Protein AF-A0A7K2THL0-F1 (afdb_monomer)

Structure (mmCIF, N/CA/C/O backbone):
data_AF-A0A7K2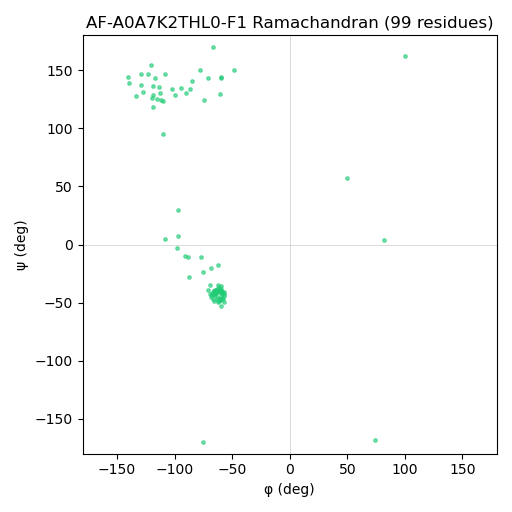THL0-F1
#
_entry.id   AF-A0A7K2THL0-F1
#
loop_
_atom_site.group_PDB
_atom_site.id
_atom_site.type_symbol
_atom_site.label_atom_id
_atom_site.label_alt_id
_atom_site.label_comp_id
_atom_site.label_asym_id
_atom_site.label_entity_id
_atom_site.label_seq_id
_atom_site.pdbx_PDB_ins_code
_atom_site.Cartn_x
_atom_site.Cartn_y
_atom_site.Cartn_z
_atom_site.occupancy
_atom_site.B_iso_or_equiv
_atom_site.auth_seq_id
_atom_site.auth_comp_id
_atom_site.auth_asym_id
_atom_site.auth_atom_id
_atom_site.pdbx_PDB_model_num
ATOM 1 N N . MET A 1 1 ? 21.680 -13.871 -0.947 1.00 54.88 1 MET A N 1
ATOM 2 C CA . MET A 1 1 ? 21.545 -13.053 0.278 1.00 54.88 1 MET A CA 1
ATOM 3 C C . MET A 1 1 ? 20.265 -12.245 0.123 1.00 54.88 1 MET A C 1
ATOM 5 O O . MET A 1 1 ? 20.151 -11.558 -0.881 1.00 54.88 1 MET A O 1
ATOM 9 N N . SER A 1 2 ? 19.274 -12.396 1.003 1.00 78.88 2 SER A N 1
ATOM 10 C CA . SER A 1 2 ? 18.046 -11.587 0.957 1.00 78.88 2 SER A CA 1
ATOM 11 C C . SER A 1 2 ? 18.240 -10.328 1.797 1.00 78.88 2 SER A C 1
ATOM 13 O O . SER A 1 2 ? 18.673 -10.426 2.943 1.00 78.88 2 SER A O 1
ATOM 15 N N . VAL A 1 3 ? 17.920 -9.162 1.243 1.00 82.25 3 VAL A N 1
ATOM 16 C CA . VAL A 1 3 ? 17.908 -7.898 1.987 1.00 82.25 3 VAL A CA 1
ATOM 17 C C . VAL A 1 3 ? 16.465 -7.596 2.373 1.00 82.25 3 VAL A C 1
ATOM 19 O O . VAL A 1 3 ? 15.584 -7.616 1.517 1.00 82.25 3 VAL A O 1
ATOM 22 N N . GLN A 1 4 ? 16.226 -7.326 3.656 1.00 83.94 4 GLN A N 1
ATOM 23 C CA . GLN A 1 4 ? 14.939 -6.848 4.153 1.00 83.94 4 GLN A CA 1
ATOM 24 C C . GLN A 1 4 ? 15.090 -5.392 4.584 1.00 83.94 4 GLN A C 1
ATOM 26 O O . GLN A 1 4 ? 15.912 -5.075 5.441 1.00 83.94 4 GLN A O 1
ATOM 31 N N . ILE A 1 5 ? 14.275 -4.516 4.003 1.00 84.19 5 ILE A N 1
ATOM 32 C CA . ILE A 1 5 ? 14.170 -3.110 4.395 1.00 84.19 5 ILE A CA 1
ATOM 33 C C . ILE A 1 5 ? 12.784 -2.927 5.005 1.00 84.19 5 ILE A C 1
ATOM 35 O O . ILE A 1 5 ? 11.783 -3.260 4.378 1.00 84.19 5 ILE A O 1
ATOM 39 N N . THR A 1 6 ? 12.728 -2.434 6.242 1.00 86.81 6 THR A N 1
ATOM 40 C CA . THR A 1 6 ? 11.471 -2.092 6.922 1.00 86.81 6 THR A CA 1
ATOM 41 C C . THR A 1 6 ? 11.486 -0.606 7.231 1.00 86.81 6 THR A C 1
ATOM 43 O O . THR A 1 6 ? 12.451 -0.108 7.806 1.00 86.81 6 THR A O 1
ATOM 46 N N . MET A 1 7 ? 10.423 0.094 6.845 1.00 86.06 7 MET A N 1
ATOM 47 C CA . MET A 1 7 ? 10.258 1.526 7.080 1.00 86.06 7 MET A CA 1
ATOM 48 C C . MET A 1 7 ? 8.896 1.767 7.717 1.00 86.06 7 MET A C 1
ATOM 50 O O . MET A 1 7 ? 7.899 1.168 7.307 1.00 86.06 7 MET A O 1
ATOM 54 N N . PHE A 1 8 ? 8.855 2.637 8.720 1.00 87.38 8 PHE A N 1
ATOM 55 C CA . PHE A 1 8 ? 7.598 3.095 9.293 1.00 87.38 8 PHE A CA 1
ATOM 56 C C . PHE A 1 8 ? 7.069 4.267 8.476 1.00 87.38 8 PHE A C 1
ATOM 58 O O . PHE A 1 8 ? 7.838 5.108 8.024 1.00 87.38 8 PHE A O 1
ATOM 65 N N . TRP A 1 9 ? 5.754 4.290 8.281 1.00 86.75 9 TRP A N 1
ATOM 66 C CA . TRP A 1 9 ? 5.077 5.381 7.594 1.00 86.75 9 TRP A CA 1
ATOM 67 C C . TRP A 1 9 ? 4.748 6.481 8.599 1.00 86.75 9 TRP A C 1
ATOM 69 O O . TRP A 1 9 ? 4.228 6.207 9.686 1.00 86.75 9 TRP A O 1
ATOM 79 N N . GLY A 1 10 ? 5.040 7.721 8.225 1.00 85.62 10 GLY A N 1
ATOM 80 C CA . GLY A 1 10 ? 4.604 8.907 8.934 1.00 85.62 10 GLY A CA 1
ATOM 81 C C . GLY A 1 10 ? 3.125 9.212 8.688 1.00 85.62 10 GLY A C 1
ATOM 82 O O . GLY A 1 10 ? 2.363 8.439 8.107 1.00 85.62 10 GLY A O 1
ATOM 83 N N . LYS A 1 11 ? 2.688 10.395 9.135 1.00 88.06 11 LYS A N 1
ATOM 84 C CA . LYS A 1 11 ? 1.305 10.872 8.912 1.00 88.06 11 LYS A CA 1
ATOM 85 C C . LYS A 1 11 ? 1.060 11.383 7.489 1.00 88.06 11 LYS A C 1
ATOM 87 O O . LYS A 1 11 ? -0.077 11.695 7.143 1.00 88.06 11 LYS A O 1
ATOM 92 N N . ARG A 1 12 ? 2.125 11.548 6.711 1.00 86.44 12 ARG A N 1
ATOM 93 C CA . ARG A 1 12 ? 2.124 12.008 5.325 1.00 86.44 12 ARG A CA 1
ATOM 94 C C . ARG A 1 12 ? 3.035 11.060 4.573 1.00 86.44 12 ARG A C 1
ATOM 96 O O . ARG A 1 12 ? 4.140 10.831 5.040 1.00 86.44 12 ARG A O 1
ATOM 103 N N . ALA A 1 13 ? 2.553 10.500 3.477 1.00 89.62 13 ALA A N 1
ATOM 104 C CA . ALA A 1 13 ? 3.353 9.658 2.614 1.00 89.62 13 ALA A CA 1
ATOM 105 C C . ALA A 1 13 ? 3.010 9.986 1.170 1.00 89.62 13 ALA A C 1
ATOM 107 O O . ALA A 1 13 ? 1.837 10.180 0.842 1.00 89.62 13 ALA A O 1
ATOM 108 N N . ASP A 1 14 ? 4.039 10.036 0.336 1.00 91.50 14 ASP A N 1
ATOM 109 C CA . ASP A 1 14 ? 3.923 10.351 -1.078 1.00 91.50 14 ASP A CA 1
ATOM 110 C C . ASP A 1 14 ? 4.508 9.207 -1.909 1.00 91.50 14 ASP A C 1
ATOM 112 O O . ASP A 1 14 ? 5.460 8.531 -1.513 1.00 91.50 14 ASP A O 1
ATOM 116 N N . VAL A 1 15 ? 3.913 8.980 -3.078 1.00 91.06 15 VAL A N 1
ATOM 117 C CA . VAL A 1 15 ? 4.417 8.040 -4.079 1.00 91.06 15 VAL A CA 1
ATOM 118 C C . VAL A 1 15 ? 4.524 8.783 -5.396 1.00 91.06 15 VAL A C 1
ATOM 120 O O . VAL A 1 15 ? 3.585 9.458 -5.817 1.00 91.06 15 VAL A O 1
ATOM 123 N N . ARG A 1 16 ? 5.673 8.665 -6.055 1.00 90.00 16 ARG A N 1
ATOM 124 C CA . ARG A 1 16 ? 5.961 9.381 -7.299 1.00 90.00 16 ARG A CA 1
ATOM 125 C C . ARG A 1 16 ? 6.708 8.483 -8.271 1.00 90.00 16 ARG A C 1
ATOM 127 O O . ARG A 1 16 ? 7.545 7.683 -7.866 1.00 90.00 16 ARG A O 1
ATOM 134 N N . SER A 1 17 ? 6.420 8.627 -9.557 1.00 89.12 17 SER A N 1
ATOM 135 C CA . SER A 1 17 ? 7.065 7.856 -10.619 1.00 89.12 17 SER A CA 1
ATOM 136 C C . SER A 1 17 ? 7.842 8.764 -11.560 1.00 89.12 17 SER A C 1
ATOM 138 O O . SER A 1 17 ? 7.368 9.852 -11.889 1.00 89.12 17 SER A O 1
ATOM 140 N N . TYR A 1 18 ? 8.992 8.302 -12.043 1.00 83.75 18 TYR A N 1
ATOM 141 C CA . TYR A 1 18 ? 9.674 8.921 -13.176 1.00 83.75 18 TYR A CA 1
ATOM 142 C C . TYR A 1 18 ? 9.437 8.107 -14.451 1.00 83.75 18 TYR A C 1
ATOM 144 O O . TYR A 1 18 ? 9.574 6.880 -14.424 1.00 83.75 18 TYR A O 1
ATOM 152 N N . PRO A 1 19 ? 9.092 8.769 -15.569 1.00 75.06 19 PRO A N 1
ATOM 153 C CA . PRO A 1 19 ? 8.880 8.091 -16.840 1.00 75.06 19 PRO A CA 1
ATOM 154 C C . PRO A 1 19 ? 10.191 7.494 -17.397 1.00 75.06 19 PRO A C 1
ATOM 156 O O . PRO A 1 19 ? 11.280 7.778 -16.882 1.00 75.06 19 PRO A O 1
ATOM 159 N N . PRO A 1 20 ? 10.111 6.660 -18.453 1.00 64.69 20 PRO A N 1
ATOM 160 C CA . PRO A 1 20 ? 11.278 6.119 -19.151 1.00 64.69 20 PRO A CA 1
ATOM 161 C C . PRO A 1 20 ? 12.322 7.198 -19.512 1.00 64.69 20 PRO A C 1
ATOM 163 O O . PRO A 1 20 ? 11.955 8.352 -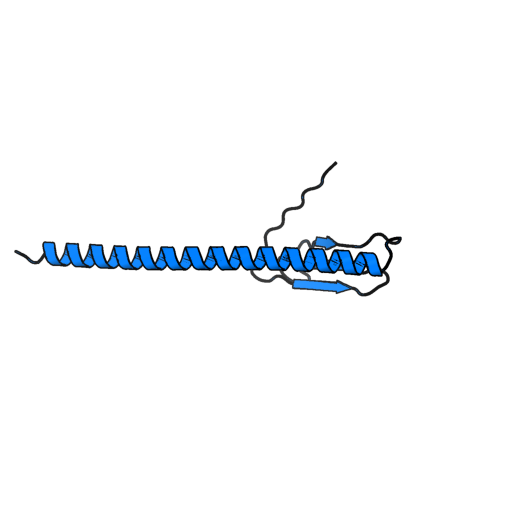19.747 1.00 64.69 20 PRO A O 1
ATOM 166 N N . PRO A 1 21 ? 13.622 6.847 -19.571 1.00 67.06 21 PRO A N 1
ATOM 167 C CA . PRO A 1 21 ? 14.147 5.486 -19.740 1.00 67.06 21 PRO A CA 1
ATOM 168 C C . PRO A 1 21 ? 14.361 4.688 -18.445 1.00 67.06 21 PRO A C 1
ATOM 170 O O . PRO A 1 21 ? 14.606 3.493 -18.528 1.00 67.06 21 PRO A O 1
ATOM 173 N N . LEU A 1 22 ? 14.276 5.315 -17.266 1.00 67.38 22 LEU A N 1
ATOM 174 C CA . LEU A 1 22 ? 14.554 4.634 -15.991 1.00 67.38 22 LEU A CA 1
ATOM 175 C C . LEU A 1 22 ? 13.336 3.925 -15.387 1.00 67.38 22 LEU A C 1
ATOM 177 O O . LEU A 1 22 ? 13.529 2.961 -14.654 1.00 67.38 22 LEU A O 1
ATOM 181 N N . GLY A 1 23 ? 12.113 4.398 -15.672 1.00 77.50 23 GLY A N 1
ATOM 182 C CA . GLY A 1 23 ? 10.872 3.755 -15.220 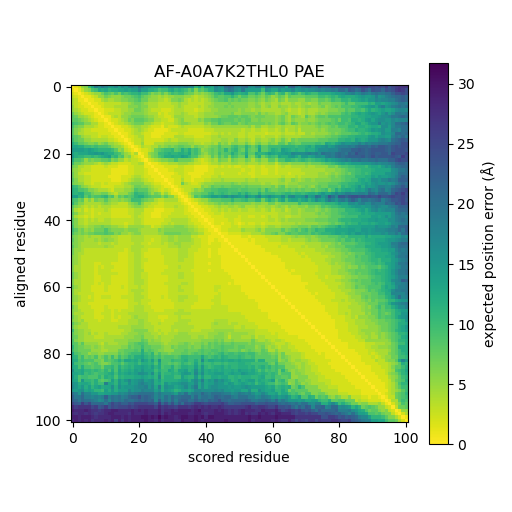1.00 77.50 23 GLY A CA 1
ATOM 183 C C . GLY A 1 23 ? 10.882 3.448 -13.721 1.00 77.50 23 GLY A C 1
ATOM 184 O O . GLY A 1 23 ? 10.789 2.288 -13.329 1.00 77.50 23 GLY A O 1
ATOM 185 N N . SER A 1 24 ? 11.074 4.470 -12.883 1.00 86.62 24 SER A N 1
ATOM 186 C CA . SER A 1 24 ? 11.292 4.289 -11.445 1.00 86.62 24 SER A CA 1
ATOM 187 C C . SER A 1 24 ? 10.095 4.722 -10.605 1.00 86.62 24 SER A C 1
ATOM 189 O O . SER A 1 24 ? 9.398 5.683 -10.933 1.00 86.62 24 SER A O 1
ATOM 191 N N . LEU A 1 25 ? 9.882 4.022 -9.492 1.00 91.56 25 LEU A N 1
ATOM 192 C CA . LEU A 1 25 ? 8.907 4.357 -8.460 1.00 91.56 25 LEU A CA 1
ATOM 193 C C . LEU A 1 25 ? 9.649 4.758 -7.186 1.00 91.56 25 LEU A C 1
ATOM 195 O O . LEU A 1 25 ? 10.527 4.033 -6.723 1.00 91.56 25 LEU A O 1
ATOM 199 N N . TYR A 1 26 ? 9.272 5.889 -6.604 1.00 91.75 26 TYR A N 1
ATOM 200 C CA . TYR A 1 26 ? 9.763 6.357 -5.315 1.00 91.75 26 TYR A CA 1
ATOM 201 C C . TYR A 1 26 ? 8.617 6.354 -4.309 1.00 91.75 26 TYR A C 1
ATOM 203 O O . TYR A 1 26 ? 7.509 6.795 -4.625 1.00 91.75 26 TYR A O 1
ATOM 211 N N . ILE A 1 27 ? 8.901 5.855 -3.110 1.00 92.69 27 ILE A N 1
ATOM 212 C CA . ILE A 1 27 ? 7.995 5.861 -1.964 1.00 92.69 27 ILE A CA 1
ATOM 213 C C . ILE A 1 27 ? 8.678 6.665 -0.861 1.00 92.69 27 ILE A C 1
ATOM 215 O O . ILE A 1 27 ? 9.752 6.281 -0.393 1.00 92.69 27 ILE A O 1
ATOM 219 N N . ASP A 1 28 ? 8.040 7.760 -0.460 1.00 92.94 28 ASP A N 1
ATOM 220 C CA . ASP A 1 28 ? 8.506 8.710 0.546 1.00 92.94 28 ASP A CA 1
ATOM 221 C C . ASP A 1 28 ? 7.621 8.573 1.808 1.00 92.94 28 ASP A C 1
ATOM 223 O O . ASP A 1 28 ? 6.541 9.173 1.860 1.00 92.94 28 ASP A O 1
ATOM 227 N N . PRO A 1 29 ? 8.014 7.777 2.829 1.00 90.94 29 PRO A N 1
ATOM 228 C CA . PRO A 1 29 ? 7.124 7.410 3.940 1.00 90.94 29 PRO A CA 1
ATOM 229 C C . PRO A 1 29 ? 6.750 8.561 4.877 1.00 90.94 29 PRO A C 1
ATOM 231 O O . PRO A 1 29 ? 5.758 8.438 5.592 1.00 90.94 29 PRO A O 1
ATOM 234 N N . ASP A 1 30 ? 7.532 9.644 4.879 1.00 89.69 30 ASP A N 1
ATOM 235 C CA . ASP A 1 30 ? 7.297 10.859 5.674 1.00 89.69 30 ASP A CA 1
ATOM 236 C C . ASP A 1 30 ? 6.861 12.066 4.819 1.00 89.69 30 ASP A C 1
ATOM 238 O O . ASP A 1 30 ? 6.665 13.171 5.335 1.00 89.69 30 ASP A O 1
ATOM 242 N N . GLY A 1 31 ? 6.665 11.848 3.517 1.00 87.19 31 GLY A N 1
ATOM 243 C CA . GLY A 1 31 ? 6.354 12.872 2.527 1.00 87.19 31 GLY A CA 1
ATOM 244 C C . GLY A 1 31 ? 7.572 13.310 1.713 1.00 87.19 31 GLY A C 1
ATOM 245 O O . GLY A 1 31 ? 8.728 13.064 2.074 1.00 87.19 31 GLY A O 1
ATOM 246 N N . MET A 1 32 ? 7.309 13.948 0.573 1.00 84.44 32 MET A N 1
ATOM 247 C CA . MET A 1 32 ? 8.355 14.304 -0.388 1.00 84.44 32 MET A CA 1
ATOM 248 C C . MET A 1 32 ? 9.409 15.252 0.210 1.00 84.44 32 MET A C 1
ATOM 250 O O . MET A 1 32 ? 9.093 16.322 0.731 1.00 84.44 32 MET A O 1
ATOM 254 N N . GLY A 1 33 ? 10.687 14.893 0.053 1.00 77.38 33 GLY A N 1
ATOM 255 C CA . GLY A 1 33 ? 11.822 15.722 0.477 1.00 77.38 33 GLY A CA 1
ATOM 256 C C . GLY A 1 33 ? 12.178 15.611 1.962 1.00 77.38 33 GLY A C 1
ATOM 257 O O . GLY A 1 33 ? 13.096 16.296 2.415 1.00 77.38 33 GLY A O 1
ATOM 258 N N . SER A 1 34 ? 11.503 14.739 2.712 1.00 71.31 34 SER A N 1
ATOM 259 C CA . SER A 1 34 ? 11.827 14.433 4.105 1.00 71.31 34 SER A CA 1
ATOM 260 C C . SER A 1 34 ? 12.277 12.985 4.271 1.00 71.31 34 SER A C 1
ATOM 262 O O . SER A 1 34 ? 11.545 12.061 3.939 1.00 71.31 34 SER A O 1
ATOM 264 N N . GLY A 1 35 ? 13.463 12.796 4.853 1.00 77.50 35 GLY A N 1
ATOM 265 C CA . GLY A 1 35 ? 13.919 11.490 5.324 1.00 77.50 35 GLY A CA 1
ATOM 266 C C . GLY A 1 35 ? 14.352 10.504 4.227 1.00 77.50 35 GLY A C 1
ATOM 267 O O . GLY A 1 35 ? 14.593 10.888 3.079 1.00 77.50 35 GLY A O 1
ATOM 268 N N . PRO A 1 36 ? 14.547 9.228 4.601 1.00 83.56 36 PRO A N 1
ATOM 269 C CA . PRO A 1 36 ? 14.881 8.171 3.658 1.00 83.56 36 PRO A CA 1
ATOM 270 C C . PRO A 1 36 ? 13.676 7.838 2.770 1.00 83.56 36 PRO A C 1
ATOM 272 O O . PRO A 1 36 ? 12.543 7.789 3.243 1.00 83.56 36 PRO A O 1
ATOM 275 N N . HIS A 1 37 ? 13.936 7.529 1.503 1.00 87.38 37 HIS A N 1
ATOM 276 C CA . HIS A 1 37 ? 12.930 7.045 0.560 1.00 87.38 37 HIS A CA 1
ATOM 277 C C . HIS A 1 37 ? 13.320 5.667 0.026 1.00 87.38 37 HIS A C 1
ATOM 279 O O . HIS A 1 37 ? 14.502 5.315 -0.032 1.00 87.38 37 HIS A O 1
ATOM 285 N N . LEU A 1 38 ? 12.321 4.892 -0.389 1.00 90.12 38 LEU A N 1
ATOM 286 C CA . LEU A 1 38 ? 12.527 3.652 -1.129 1.00 90.12 38 LEU A CA 1
ATOM 287 C C . LEU A 1 38 ? 12.424 3.951 -2.624 1.00 90.12 38 LEU A C 1
ATOM 289 O O . LEU A 1 38 ? 11.499 4.637 -3.051 1.00 90.12 38 LEU A O 1
ATOM 293 N N . SER A 1 39 ? 13.351 3.420 -3.419 1.00 89.81 39 SER A N 1
ATOM 294 C CA . SER A 1 39 ? 13.272 3.468 -4.879 1.00 89.81 39 SER A CA 1
ATOM 295 C C . SER A 1 39 ? 13.219 2.058 -5.456 1.00 89.81 39 SER A C 1
ATOM 297 O O . SER A 1 39 ? 13.942 1.162 -5.022 1.00 89.81 39 SER A O 1
ATOM 299 N N . LEU A 1 40 ? 12.330 1.866 -6.425 1.00 90.38 40 LEU A N 1
ATOM 300 C CA . LEU A 1 40 ? 12.173 0.641 -7.194 1.00 90.38 40 LEU A CA 1
ATOM 301 C C . LEU A 1 40 ? 12.431 0.988 -8.656 1.00 90.38 40 LEU A C 1
ATOM 303 O O . LEU A 1 40 ? 11.826 1.918 -9.190 1.00 90.38 40 LEU A O 1
ATOM 307 N N . LEU A 1 41 ? 13.353 0.265 -9.281 1.00 90.44 41 LEU A N 1
ATOM 308 C CA . LEU A 1 41 ? 13.735 0.455 -10.674 1.00 90.44 41 LEU A CA 1
ATOM 309 C C . LEU A 1 41 ? 13.679 -0.886 -11.392 1.00 90.44 41 LEU A C 1
ATOM 311 O O . LEU A 1 41 ? 13.992 -1.925 -10.803 1.00 90.44 41 LEU A O 1
ATOM 315 N N . PHE A 1 42 ? 13.324 -0.849 -12.669 1.00 89.19 42 PHE A N 1
ATOM 316 C CA . PHE A 1 42 ? 13.511 -1.991 -13.548 1.00 89.19 42 PHE A CA 1
ATOM 317 C C . PHE A 1 42 ? 14.976 -2.092 -13.982 1.00 89.19 42 PHE A C 1
ATOM 319 O O . PHE A 1 42 ? 15.686 -1.087 -14.075 1.00 89.19 42 PHE A O 1
ATOM 326 N N . GLY A 1 43 ? 15.438 -3.318 -14.238 1.00 85.50 43 GLY A N 1
ATOM 327 C CA . GLY A 1 43 ? 16.728 -3.529 -14.891 1.00 85.50 43 GLY A CA 1
ATOM 328 C C . GLY A 1 43 ? 16.730 -2.874 -16.272 1.00 85.50 43 GLY A C 1
ATOM 329 O O . GLY A 1 43 ? 15.709 -2.864 -16.958 1.00 85.50 43 GLY A O 1
ATOM 330 N N . SER A 1 44 ? 17.869 -2.315 -16.683 1.00 84.75 44 SER A N 1
ATOM 331 C CA . SER A 1 44 ? 17.998 -1.576 -17.950 1.00 84.75 44 SER A CA 1
ATOM 332 C C . SER A 1 44 ? 17.727 -2.421 -19.201 1.00 84.75 44 SER A C 1
ATOM 334 O O . SER A 1 44 ? 17.519 -1.876 -20.279 1.00 84.75 44 SER A O 1
ATOM 336 N N . ASP A 1 45 ? 17.774 -3.743 -19.067 1.00 88.88 45 ASP A N 1
ATOM 337 C CA . ASP A 1 45 ? 17.546 -4.750 -20.100 1.00 88.88 45 ASP A CA 1
ATOM 338 C C . ASP A 1 45 ? 16.120 -5.328 -20.096 1.00 88.88 45 ASP A C 1
ATOM 340 O O . ASP A 1 45 ? 15.781 -6.121 -20.973 1.00 88.88 45 ASP A O 1
ATOM 344 N N . MET A 1 46 ? 15.268 -4.929 -19.146 1.00 89.94 46 MET A N 1
ATOM 345 C CA . MET A 1 46 ? 13.910 -5.456 -19.029 1.00 89.94 46 MET A CA 1
ATOM 346 C C . MET A 1 46 ? 12.987 -4.884 -20.122 1.00 89.94 46 MET A C 1
ATOM 348 O O . MET A 1 46 ? 12.823 -3.660 -20.190 1.00 89.94 46 MET A O 1
ATOM 352 N N . PRO A 1 47 ? 12.324 -5.727 -20.939 1.00 91.50 47 PRO A N 1
ATOM 353 C CA . PRO A 1 47 ? 11.371 -5.272 -21.952 1.00 91.50 47 PRO A CA 1
ATOM 354 C C . PRO A 1 47 ? 10.200 -4.482 -21.354 1.00 91.50 47 PRO A C 1
ATOM 356 O O . PRO A 1 47 ? 9.688 -4.831 -20.292 1.00 91.50 47 PRO A O 1
ATOM 359 N N . LEU A 1 48 ? 9.723 -3.451 -22.062 1.00 89.00 48 LEU A N 1
ATOM 360 C CA . LEU A 1 48 ? 8.656 -2.565 -21.569 1.00 89.00 48 LEU A CA 1
ATOM 361 C C . LEU A 1 48 ? 7.363 -3.311 -21.207 1.00 89.00 48 LEU A C 1
ATOM 363 O O . LEU A 1 48 ? 6.774 -3.028 -20.168 1.00 89.00 48 LEU A O 1
ATOM 367 N N . ASP A 1 49 ? 6.945 -4.290 -22.012 1.00 92.81 49 ASP A N 1
ATOM 368 C CA . ASP A 1 49 ? 5.735 -5.073 -21.726 1.00 92.81 49 ASP A CA 1
ATOM 369 C C . ASP A 1 49 ? 5.863 -5.864 -20.414 1.00 92.81 49 ASP A C 1
ATOM 371 O O . ASP A 1 49 ? 4.903 -5.993 -19.654 1.00 92.81 49 ASP A O 1
ATOM 375 N N . GLU A 1 50 ? 7.065 -6.352 -20.100 1.00 93.75 50 GLU A N 1
ATOM 376 C CA . GLU A 1 50 ? 7.334 -7.047 -18.841 1.00 93.75 50 GLU A CA 1
ATOM 377 C C . GLU A 1 50 ? 7.328 -6.080 -17.650 1.00 93.75 50 GLU A C 1
ATOM 379 O O . GLU A 1 50 ? 6.758 -6.402 -16.604 1.00 93.75 50 GLU A O 1
ATOM 384 N N . GLN A 1 51 ? 7.874 -4.870 -17.825 1.00 90.81 51 GLN A N 1
ATOM 385 C CA . GLN A 1 51 ? 7.800 -3.808 -16.816 1.00 90.81 51 GLN A CA 1
ATOM 386 C C . GLN A 1 51 ? 6.342 -3.488 -16.453 1.00 90.81 51 GLN A C 1
ATOM 388 O O . GLN A 1 51 ? 6.006 -3.401 -15.270 1.00 90.81 51 GLN A O 1
ATOM 393 N N . VAL A 1 52 ? 5.463 -3.374 -17.457 1.00 91.75 52 VAL A N 1
ATOM 394 C CA . VAL A 1 52 ? 4.022 -3.133 -17.257 1.00 91.75 52 VAL A CA 1
ATOM 395 C C . VAL A 1 52 ? 3.378 -4.282 -16.480 1.00 91.75 52 VAL A C 1
ATOM 397 O O . VAL A 1 52 ? 2.733 -4.044 -15.460 1.00 91.75 52 VAL A O 1
ATOM 400 N N . VAL A 1 53 ? 3.619 -5.534 -16.879 1.00 95.56 53 VAL A N 1
ATOM 401 C CA . VAL A 1 53 ? 3.068 -6.711 -16.181 1.00 95.56 53 VAL A CA 1
ATOM 402 C C . VAL A 1 53 ? 3.520 -6.773 -14.718 1.00 95.56 53 VAL A C 1
ATOM 404 O O . VAL A 1 53 ? 2.744 -7.156 -13.836 1.00 95.56 53 VAL A O 1
ATOM 407 N N . ILE A 1 54 ? 4.772 -6.413 -14.426 1.00 93.25 54 ILE A N 1
ATOM 408 C CA . ILE A 1 54 ? 5.275 -6.358 -13.049 1.00 93.25 54 ILE A CA 1
ATOM 409 C C . ILE A 1 54 ? 4.608 -5.215 -12.278 1.00 93.25 54 ILE A C 1
ATOM 411 O O . ILE A 1 54 ? 4.157 -5.441 -11.152 1.00 93.25 54 ILE A O 1
ATOM 415 N N . ALA A 1 55 ? 4.497 -4.025 -12.872 1.00 91.62 55 ALA A N 1
ATOM 416 C CA . ALA A 1 55 ? 3.824 -2.885 -12.255 1.00 91.62 55 ALA A CA 1
ATOM 417 C C . ALA A 1 55 ? 2.365 -3.213 -11.888 1.00 91.62 55 ALA A C 1
ATOM 419 O O . ALA A 1 55 ? 1.946 -2.941 -10.761 1.00 91.62 55 ALA A O 1
ATOM 420 N N . ASP A 1 56 ? 1.629 -3.895 -12.769 1.00 95.88 56 ASP A N 1
ATOM 421 C CA . ASP A 1 56 ? 0.246 -4.320 -12.520 1.00 95.88 56 ASP A CA 1
ATOM 422 C C . ASP A 1 56 ? 0.139 -5.312 -11.354 1.00 95.88 56 ASP A C 1
ATOM 424 O O . ASP A 1 56 ? -0.750 -5.212 -10.501 1.00 95.88 56 ASP A O 1
ATOM 428 N N . ARG A 1 57 ? 1.075 -6.266 -11.262 1.00 96.69 57 ARG A N 1
ATOM 429 C CA . ARG A 1 57 ? 1.127 -7.220 -10.140 1.00 96.69 57 ARG A CA 1
ATOM 430 C C . ARG A 1 57 ? 1.414 -6.521 -8.814 1.00 96.69 57 ARG A C 1
ATOM 432 O O . ARG A 1 57 ? 0.795 -6.868 -7.805 1.00 96.69 57 ARG A O 1
ATOM 439 N N . VAL A 1 58 ? 2.330 -5.551 -8.813 1.00 93.62 58 VAL A N 1
ATOM 440 C CA . VAL A 1 58 ? 2.638 -4.730 -7.633 1.00 93.62 58 VAL A CA 1
ATOM 441 C C . VAL A 1 58 ? 1.410 -3.920 -7.224 1.00 93.62 58 VAL A C 1
ATOM 443 O O . VAL A 1 58 ? 1.027 -3.964 -6.055 1.00 93.62 58 VAL A O 1
ATOM 446 N N . LEU A 1 59 ? 0.734 -3.267 -8.172 1.00 94.62 59 LEU A N 1
ATOM 447 C CA . LEU A 1 59 ? -0.490 -2.508 -7.914 1.00 94.62 59 LEU A CA 1
ATOM 448 C C . LEU A 1 59 ? -1.581 -3.388 -7.287 1.00 94.62 59 LEU A C 1
ATOM 450 O O . LEU A 1 59 ? -2.156 -3.026 -6.260 1.00 94.62 59 LEU A O 1
ATOM 454 N N . ALA A 1 60 ? -1.815 -4.579 -7.841 1.00 97.56 60 ALA A N 1
ATOM 455 C CA . ALA A 1 60 ? -2.781 -5.525 -7.291 1.00 97.56 60 ALA A CA 1
ATOM 456 C C . ALA A 1 60 ? -2.417 -5.983 -5.866 1.00 97.56 60 ALA A C 1
ATOM 458 O O . ALA A 1 60 ? -3.301 -6.189 -5.034 1.00 97.56 60 ALA A O 1
ATOM 459 N N . ALA A 1 61 ? -1.127 -6.153 -5.562 1.00 96.75 61 ALA A N 1
ATOM 460 C CA . ALA A 1 61 ? -0.670 -6.506 -4.219 1.00 96.75 61 ALA A CA 1
ATOM 461 C C . ALA A 1 61 ? -0.856 -5.357 -3.215 1.00 96.75 61 ALA A C 1
ATOM 463 O O . ALA A 1 61 ? -1.334 -5.595 -2.107 1.00 96.75 61 ALA A O 1
ATOM 464 N N . VAL A 1 62 ? -0.543 -4.120 -3.614 1.00 94.94 62 VAL A N 1
ATOM 465 C CA . VAL A 1 62 ? -0.778 -2.918 -2.798 1.00 94.94 62 VAL A CA 1
ATOM 466 C C . VAL A 1 62 ? -2.270 -2.736 -2.515 1.00 94.94 62 VAL A C 1
ATOM 468 O O . VAL A 1 62 ? -2.643 -2.444 -1.379 1.00 94.94 62 VAL A O 1
ATOM 471 N N . GLN A 1 63 ? -3.130 -2.973 -3.510 1.00 97.94 63 GLN A N 1
ATOM 472 C CA . GLN A 1 63 ? -4.581 -2.914 -3.333 1.00 97.94 63 GLN A CA 1
ATOM 473 C C . GLN A 1 63 ? -5.068 -3.932 -2.293 1.00 97.94 63 GLN A C 1
ATOM 475 O O . GLN A 1 63 ? -5.792 -3.556 -1.375 1.00 97.94 63 GLN A O 1
ATOM 480 N N . ARG A 1 64 ? -4.612 -5.191 -2.366 1.00 98.25 64 ARG A N 1
ATOM 481 C CA . ARG A 1 64 ? -4.951 -6.202 -1.348 1.00 98.25 64 ARG A CA 1
ATOM 482 C C . ARG A 1 64 ? -4.501 -5.785 0.051 1.00 98.25 64 ARG A C 1
ATOM 484 O O . ARG A 1 64 ? -5.287 -5.846 0.986 1.00 98.25 64 ARG A O 1
ATOM 491 N N . TRP A 1 65 ? -3.271 -5.289 0.185 1.00 96.12 65 TRP A N 1
ATOM 492 C CA . TRP A 1 65 ? -2.754 -4.808 1.470 1.00 96.12 65 TRP A CA 1
ATOM 493 C C . TRP A 1 65 ? -3.594 -3.659 2.062 1.00 96.12 65 TRP A C 1
ATOM 495 O O . TRP A 1 65 ? -3.862 -3.630 3.27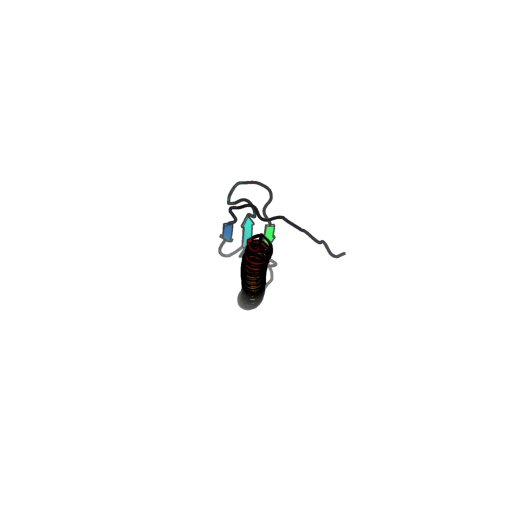0 1.00 96.12 65 TRP A O 1
ATOM 505 N N . ARG A 1 66 ? -4.057 -2.726 1.218 1.00 97.00 66 ARG A N 1
ATOM 506 C CA . ARG A 1 66 ? -5.007 -1.680 1.621 1.00 97.00 66 ARG A CA 1
ATOM 507 C C . ARG A 1 66 ? -6.315 -2.290 2.122 1.00 97.00 66 ARG A C 1
ATOM 509 O O . ARG A 1 66 ? -6.808 -1.877 3.171 1.00 97.00 66 ARG A O 1
ATOM 516 N N . ASP A 1 67 ? -6.879 -3.233 1.380 1.00 98.44 67 ASP A N 1
ATOM 517 C CA . ASP A 1 67 ? -8.181 -3.819 1.697 1.00 98.44 67 ASP A CA 1
ATOM 518 C C . ASP A 1 67 ? -8.138 -4.620 3.010 1.00 98.44 67 ASP A C 1
ATOM 520 O O . ASP A 1 67 ? -9.004 -4.424 3.865 1.00 98.44 67 ASP A O 1
ATOM 524 N N . ASP A 1 68 ? -7.062 -5.372 3.261 1.00 98.00 68 ASP A N 1
ATOM 525 C CA . ASP A 1 68 ? -6.817 -6.056 4.541 1.00 98.00 68 ASP A CA 1
ATOM 526 C C . ASP A 1 68 ? -6.747 -5.062 5.719 1.00 98.00 68 ASP A C 1
ATOM 528 O O . ASP A 1 68 ? -7.269 -5.304 6.815 1.00 98.00 68 ASP A O 1
ATOM 532 N N . THR A 1 69 ? -6.118 -3.901 5.499 1.00 96.62 69 THR A N 1
ATOM 533 C CA . THR A 1 69 ? -6.025 -2.828 6.502 1.00 96.62 69 THR A CA 1
ATOM 534 C C . THR A 1 69 ? -7.402 -2.230 6.806 1.00 96.62 69 THR A C 1
ATOM 536 O O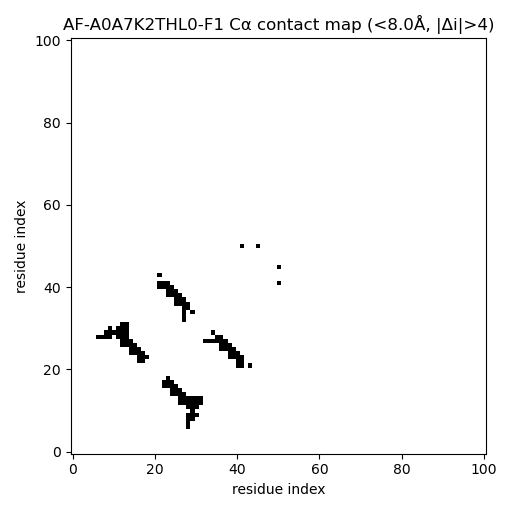 . THR A 1 69 ? -7.725 -1.969 7.969 1.00 96.62 69 THR A O 1
ATOM 539 N N . VAL A 1 70 ? -8.243 -2.043 5.784 1.00 97.94 70 VAL A N 1
ATOM 540 C CA . VAL A 1 70 ? -9.627 -1.564 5.938 1.00 97.94 70 VAL A CA 1
ATOM 541 C C . VAL A 1 70 ? -10.486 -2.583 6.686 1.00 97.94 70 VAL A C 1
ATOM 543 O O . VAL A 1 70 ? -11.242 -2.201 7.587 1.00 97.94 70 VAL A O 1
ATOM 546 N N . GLU A 1 71 ? -10.362 -3.871 6.365 1.00 97.88 71 GLU A N 1
ATOM 547 C CA . GLU A 1 71 ? -11.078 -4.941 7.062 1.00 97.88 71 GLU A CA 1
ATOM 548 C C . GLU A 1 71 ? -10.701 -4.962 8.548 1.00 97.88 71 GLU A C 1
ATOM 550 O O . GLU A 1 71 ? -11.572 -4.949 9.423 1.00 97.88 71 GLU A O 1
ATOM 555 N N . LYS A 1 72 ? -9.398 -4.906 8.851 1.00 97.38 72 LYS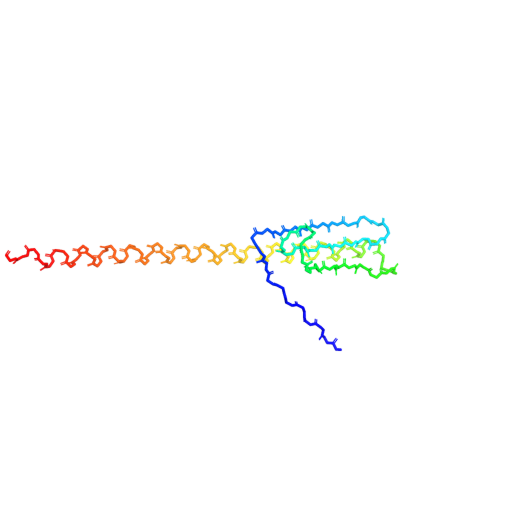 A N 1
ATOM 556 C CA . LYS A 1 72 ? -8.902 -4.821 10.228 1.00 97.38 72 LYS A CA 1
ATOM 557 C C . LYS A 1 72 ? -9.475 -3.608 10.962 1.00 97.38 72 LYS A C 1
ATOM 559 O O . LYS A 1 72 ? -10.024 -3.771 12.050 1.00 97.38 72 LYS A O 1
ATOM 564 N N . ALA A 1 73 ? -9.410 -2.421 10.359 1.00 96.62 73 ALA A N 1
ATOM 565 C CA . ALA A 1 73 ? -9.957 -1.202 10.953 1.00 96.62 73 ALA A CA 1
ATOM 566 C C . ALA A 1 73 ? -11.470 -1.309 11.218 1.00 96.62 73 ALA A C 1
ATOM 568 O O . ALA A 1 73 ? -11.968 -0.793 12.219 1.00 96.62 73 ALA A O 1
ATOM 569 N N . THR A 1 74 ? -12.209 -1.994 10.345 1.00 97.00 74 THR A N 1
ATOM 570 C CA . THR A 1 74 ? -13.649 -2.228 10.512 1.00 97.00 74 THR A CA 1
ATOM 571 C C . THR A 1 74 ? -13.931 -3.140 11.703 1.00 97.00 74 THR A C 1
ATOM 573 O O . THR A 1 74 ? -14.754 -2.789 12.551 1.00 97.00 74 THR A O 1
ATOM 576 N N . ARG A 1 75 ? -13.208 -4.263 11.825 1.00 96.06 75 ARG A N 1
ATOM 577 C CA . ARG A 1 75 ? -13.334 -5.175 12.975 1.00 96.06 75 ARG A CA 1
ATOM 578 C C . ARG A 1 75 ? -13.007 -4.485 14.296 1.00 96.06 75 ARG A C 1
ATOM 580 O O . ARG A 1 75 ? -13.747 -4.639 15.262 1.00 96.06 75 ARG A O 1
ATOM 587 N N . GLU A 1 76 ? -11.936 -3.694 14.336 1.00 96.25 76 GLU A N 1
ATOM 588 C CA . GLU A 1 76 ? -11.536 -2.975 15.551 1.00 96.25 76 GLU A CA 1
ATOM 589 C C . GLU A 1 76 ? -12.587 -1.947 15.988 1.00 96.25 76 GLU A C 1
ATOM 591 O O . GLU A 1 76 ? -12.911 -1.866 17.172 1.00 96.25 76 GLU A O 1
ATOM 596 N N . ARG A 1 77 ? -13.182 -1.204 15.046 1.00 95.38 77 ARG A N 1
ATOM 597 C CA . ARG A 1 77 ? -14.271 -0.260 15.352 1.00 95.38 77 ARG A CA 1
ATOM 598 C C . ARG A 1 77 ? -15.524 -0.964 15.870 1.00 95.38 77 ARG A C 1
ATOM 600 O O . ARG A 1 77 ? -16.145 -0.464 16.805 1.00 95.38 77 ARG A O 1
ATOM 607 N N . ALA A 1 78 ? -15.891 -2.107 15.288 1.00 94.25 78 ALA A N 1
ATOM 608 C CA . ALA A 1 78 ? -17.025 -2.901 15.758 1.00 94.25 78 ALA A CA 1
ATOM 609 C C . ALA A 1 78 ? -16.797 -3.396 17.195 1.00 94.25 78 ALA A C 1
ATOM 611 O O . ALA A 1 78 ? -17.620 -3.132 18.068 1.00 94.25 78 ALA A O 1
ATOM 612 N N . ALA A 1 79 ? -15.629 -3.984 17.470 1.00 94.25 79 ALA A N 1
ATOM 613 C CA . ALA A 1 79 ? -15.267 -4.448 18.809 1.00 94.25 79 ALA A CA 1
ATOM 614 C C . ALA A 1 79 ? -15.241 -3.307 19.845 1.00 94.25 79 ALA A C 1
ATOM 616 O O . ALA A 1 79 ? -15.683 -3.476 20.980 1.00 94.25 79 ALA A O 1
ATOM 617 N N . GLN A 1 80 ? -14.758 -2.117 19.464 1.00 94.00 80 GLN A N 1
ATOM 618 C CA . GLN A 1 80 ? -14.791 -0.936 20.334 1.00 94.00 80 GLN A CA 1
ATOM 619 C C . GLN A 1 80 ? -16.219 -0.488 20.658 1.00 94.00 80 GLN A C 1
ATOM 621 O O . GLN A 1 80 ? -16.491 -0.101 21.796 1.00 94.00 80 GLN A O 1
ATOM 626 N N . LYS A 1 81 ? -17.129 -0.554 19.681 1.00 94.44 81 LYS A N 1
ATOM 627 C CA . LYS A 1 81 ? -18.544 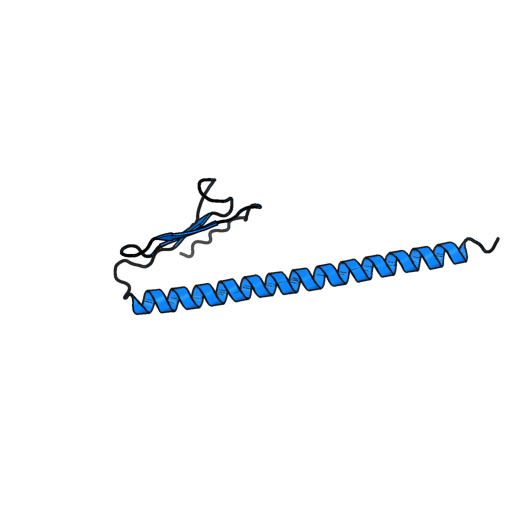-0.230 19.878 1.00 94.44 81 LYS A CA 1
ATOM 628 C C . LYS A 1 81 ? -19.217 -1.230 20.819 1.00 94.44 81 LYS A C 1
ATOM 630 O O . LYS A 1 81 ? -19.837 -0.807 21.790 1.00 94.44 81 LYS A O 1
ATOM 635 N N . GLU A 1 82 ? -19.025 -2.527 20.593 1.00 92.69 82 GLU A N 1
ATOM 636 C CA . GLU A 1 82 ? -19.561 -3.586 21.460 1.00 92.69 82 GLU A CA 1
ATOM 637 C C . GLU A 1 82 ? -19.044 -3.453 22.899 1.00 92.69 82 GLU A C 1
ATOM 639 O O . GLU A 1 82 ? -19.808 -3.547 23.859 1.00 92.69 82 GLU A O 1
ATOM 644 N N . LEU A 1 83 ? -17.753 -3.149 23.070 1.00 93.00 83 LEU A N 1
ATOM 645 C CA . LEU A 1 83 ? -17.172 -2.910 24.389 1.00 93.00 83 LEU A CA 1
ATOM 646 C C . LEU A 1 83 ? -17.790 -1.684 25.080 1.00 93.00 83 LEU A C 1
ATOM 648 O O . LEU A 1 83 ? -17.974 -1.694 26.299 1.00 93.00 83 LEU A O 1
ATOM 652 N N . ALA A 1 84 ? -18.091 -0.621 24.331 1.00 93.62 84 ALA A N 1
ATOM 653 C CA . ALA A 1 84 ? -18.742 0.570 24.869 1.00 93.62 84 ALA A CA 1
ATOM 654 C C . ALA A 1 84 ? -20.186 0.278 25.308 1.00 93.62 84 ALA A C 1
ATOM 656 O O . ALA A 1 84 ? -20.578 0.682 26.403 1.00 93.62 84 ALA A O 1
ATOM 657 N N . GLU A 1 85 ? -20.942 -0.471 24.505 1.00 91.88 85 GLU A N 1
ATOM 658 C CA . GLU A 1 85 ? -22.307 -0.904 24.829 1.00 91.88 85 GLU A CA 1
ATOM 659 C C . GLU A 1 85 ? -22.325 -1.814 26.064 1.00 91.88 85 GLU A C 1
ATOM 661 O O . GLU A 1 85 ? -23.081 -1.565 27.003 1.00 91.88 85 GLU A O 1
ATOM 666 N N . ALA A 1 86 ? -21.416 -2.790 26.139 1.00 91.12 86 ALA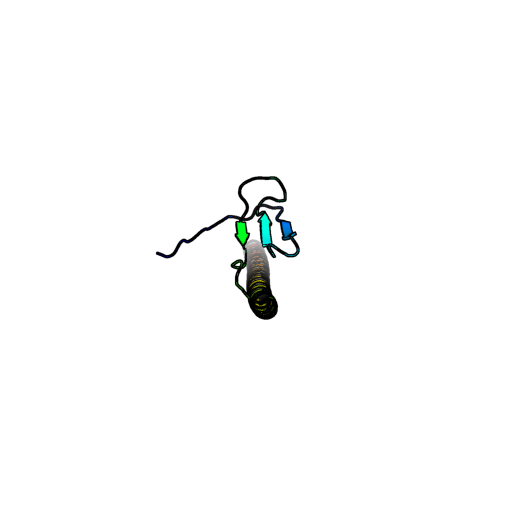 A N 1
ATOM 667 C CA . ALA A 1 86 ? -21.276 -3.655 27.308 1.00 91.12 86 ALA A CA 1
ATOM 668 C C . ALA A 1 86 ? -20.936 -2.859 28.581 1.00 91.12 86 ALA A C 1
ATOM 670 O O . ALA A 1 86 ? -21.477 -3.125 29.656 1.00 91.12 86 ALA A O 1
ATOM 671 N N . ARG A 1 87 ? -20.063 -1.846 28.478 1.00 91.88 87 ARG A N 1
ATOM 672 C CA . ARG A 1 87 ? -19.735 -0.958 29.606 1.00 91.88 87 ARG A CA 1
ATOM 673 C C . ARG A 1 87 ? -20.934 -0.119 30.047 1.00 91.88 87 ARG A C 1
ATOM 675 O O . ARG A 1 87 ? -21.125 0.047 31.252 1.00 91.88 87 ARG A O 1
ATOM 682 N N . ALA A 1 88 ? -21.727 0.390 29.106 1.00 91.81 88 ALA A N 1
ATOM 683 C CA . ALA A 1 88 ? -22.938 1.149 29.406 1.00 91.81 88 ALA A CA 1
ATOM 684 C C . ALA A 1 88 ? -23.991 0.277 30.106 1.00 91.81 88 ALA A C 1
ATOM 686 O O . ALA A 1 88 ? -24.565 0.697 31.110 1.00 91.81 88 ALA A O 1
ATOM 687 N N . GLU A 1 89 ? -24.178 -0.959 29.645 1.00 89.50 89 GLU A N 1
ATOM 688 C CA . GLU A 1 89 ? -25.137 -1.890 30.240 1.00 89.50 89 GLU A CA 1
ATOM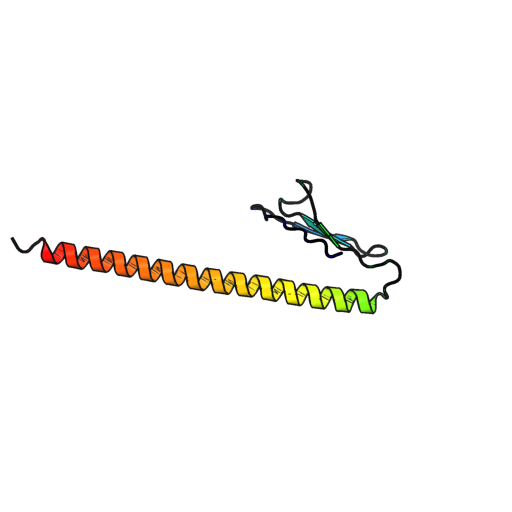 689 C C . GLU A 1 89 ? -24.726 -2.323 31.654 1.00 89.50 89 GLU A C 1
ATOM 691 O O . GLU A 1 89 ? -25.544 -2.313 32.572 1.00 89.50 89 GLU A O 1
ATOM 696 N N . ILE A 1 90 ? -23.437 -2.603 31.886 1.00 89.19 90 ILE A N 1
ATOM 697 C CA . ILE A 1 90 ? -22.923 -2.869 33.240 1.00 89.19 90 ILE A CA 1
ATOM 698 C C . ILE A 1 90 ? -23.171 -1.668 34.163 1.00 89.19 90 ILE A C 1
ATOM 700 O O . ILE A 1 90 ? -23.522 -1.853 35.329 1.00 89.19 90 ILE A O 1
ATOM 704 N N . ALA A 1 91 ? -22.982 -0.440 33.671 1.00 89.00 91 ALA A N 1
ATOM 705 C CA . ALA A 1 91 ? -23.246 0.764 34.452 1.00 89.00 91 ALA A CA 1
ATOM 706 C C . ALA A 1 91 ? -24.740 0.915 34.789 1.00 89.00 91 ALA A C 1
ATOM 708 O O . ALA A 1 91 ? -25.061 1.224 35.938 1.00 89.00 91 ALA A O 1
ATOM 709 N N . ARG A 1 92 ? -25.641 0.628 33.836 1.00 88.69 92 ARG A N 1
ATOM 710 C CA . ARG A 1 92 ? -27.098 0.608 34.053 1.00 88.69 92 ARG A CA 1
ATOM 711 C C . ARG A 1 92 ? -27.485 -0.406 35.130 1.00 88.69 92 ARG A C 1
ATOM 713 O O . ARG A 1 92 ? -28.099 -0.030 36.124 1.00 88.69 92 ARG A O 1
ATOM 720 N N . LEU A 1 93 ? -27.046 -1.658 34.985 1.00 89.38 93 LEU A N 1
ATOM 721 C CA . LEU A 1 93 ? -27.332 -2.733 35.942 1.00 89.38 93 LEU A CA 1
ATOM 722 C C . LEU A 1 93 ? -26.811 -2.402 37.350 1.00 89.38 93 LEU A C 1
ATOM 724 O O . LEU A 1 93 ? -27.510 -2.608 38.341 1.00 89.38 93 LEU A O 1
ATOM 728 N N . LYS A 1 94 ? -25.603 -1.834 37.464 1.00 84.81 94 LYS A N 1
ATOM 729 C CA . LYS A 1 94 ? -25.055 -1.389 38.758 1.00 84.81 94 LYS A CA 1
ATOM 730 C C . LYS A 1 94 ? -25.858 -0.242 39.375 1.00 84.81 94 LYS A C 1
ATOM 732 O O . LYS A 1 94 ? -26.051 -0.243 40.587 1.00 84.81 94 LYS A O 1
ATOM 737 N N . GLY A 1 95 ? -26.326 0.707 38.566 1.00 79.69 95 GLY A N 1
ATOM 738 C CA . GLY A 1 95 ? -27.180 1.807 39.022 1.00 79.69 95 GLY A CA 1
ATOM 739 C C . GLY A 1 95 ? -28.535 1.325 39.544 1.00 79.69 95 GLY A C 1
ATOM 740 O O . GLY A 1 95 ? -28.985 1.781 40.590 1.00 79.69 95 GLY A O 1
ATOM 741 N N . GLU A 1 96 ? -29.143 0.345 38.876 1.00 71.88 96 GLU A N 1
ATOM 742 C CA . GLU A 1 96 ? -30.421 -0.252 39.292 1.00 71.88 96 GLU A CA 1
ATOM 743 C C . GLU A 1 96 ? -30.294 -1.082 40.574 1.00 71.88 96 GLU A C 1
ATOM 745 O O . GLU A 1 96 ? -31.185 -1.061 41.419 1.00 71.88 96 GLU A O 1
ATOM 750 N N . THR A 1 97 ? -29.159 -1.756 40.772 1.00 61.28 97 THR A N 1
ATOM 751 C CA . THR A 1 97 ? -28.910 -2.551 41.987 1.00 61.28 97 THR A CA 1
ATOM 752 C C . THR A 1 97 ? -28.582 -1.669 43.207 1.00 61.28 97 THR A C 1
ATOM 754 O O . THR A 1 97 ? -28.784 -2.089 44.343 1.00 61.28 97 THR A O 1
ATOM 757 N N . GLY A 1 98 ? -28.088 -0.442 42.996 1.00 56.25 98 GLY A N 1
ATOM 758 C CA . GLY A 1 98 ? -27.720 0.508 44.058 1.00 56.25 98 GLY A CA 1
ATOM 759 C C . GLY A 1 98 ? -28.833 1.463 44.514 1.00 56.25 98 GLY A C 1
ATOM 760 O O . GLY A 1 98 ? -28.644 2.157 45.507 1.00 56.25 98 GLY A O 1
ATOM 761 N N . GLY A 1 99 ? -29.971 1.513 43.813 1.00 50.25 99 GLY A N 1
ATOM 762 C CA . GLY A 1 99 ? -31.111 2.394 44.124 1.00 50.25 99 GLY A CA 1
ATOM 763 C C . GLY A 1 99 ? -32.242 1.745 44.933 1.00 50.25 99 GLY A C 1
ATOM 764 O O . GLY A 1 99 ? -33.297 2.352 45.080 1.00 50.25 99 GLY A O 1
ATOM 765 N N . ALA A 1 100 ? -32.056 0.515 45.421 1.00 48.72 100 ALA A N 1
ATOM 766 C CA . ALA A 1 100 ? -33.060 -0.249 46.169 1.00 48.72 100 ALA A CA 1
ATOM 767 C C . ALA A 1 100 ? -32.898 -0.162 47.705 1.00 48.72 100 ALA A C 1
ATOM 769 O O . ALA A 1 100 ? -33.243 -1.113 48.409 1.00 48.72 100 ALA A O 1
ATOM 770 N N . GLN A 1 101 ? -32.360 0.947 48.224 1.00 45.69 101 GLN A N 1
ATOM 771 C CA . GLN A 1 101 ? -32.313 1.246 49.663 1.00 45.69 101 GLN A CA 1
ATOM 772 C C . GLN A 1 101 ? -33.104 2.506 49.990 1.00 45.69 101 GLN A C 1
ATOM 774 O O . GLN A 1 101 ? -32.909 3.517 49.279 1.00 45.69 101 GLN A O 1
#

Secondary structure (DSSP, 8-state):
----------S--EEEEEPTTT-EEEEETT-TTSS--EEEE--TT--HHHHHHHHHHHHHHHHHHHHHHHHHHHHHHHHHHHHHHHHHHHHHHHHHHHS--

pLDDT: mean 87.19, std 11.16, range [45.69, 98.44]

Mean predicted aligned error: 7.84 Å

Foldseek 3Di:
DDDDDDDAADPDKDWDFDDPPFGKIKIRRDDPPDDDIDMDTDDNPDDPVVVVVVVVVVVVVVVVVVVVVVVVVVVVVVVVVVVVVVVVVVVVVVVVVVPPD

Nearest PDB structures (foldseek):
  7vww-assembly3_E  TM=3.344E-01  e=4.300E+00  Dioscoreophyllum cumminsii

Radius of gyration: 24.16 Å; Cα contacts (8 Å, |Δi|>4): 68; chains: 1; bounding box: 55×29×72 Å

Sequence (101 aa):
MSVQITMFWGKRADVRSYPPPLGSLYIDPDGMGSGPHLSLLFGSDMPLDEQVVIADRVLAAVQRWRDDTVEKATRERAAQKELAEARAEIARLKGETGGAQ

Solvent-accessible surface area (backbone atoms only — not comparable to full-atom values): 6052 Å² total; per-residue (Å²): 137,88,84,85,85,87,82,78,70,52,100,39,64,39,75,50,72,46,70,76,94,59,50,29,40,37,41,18,33,57,19,81,97,40,84,76,64,50,76,49,66,62,63,96,84,60,55,68,72,57,52,51,56,51,50,52,54,50,51,54,50,52,51,50,56,51,51,54,51,51,52,50,52,50,54,51,54,50,53,52,49,53,52,49,52,53,51,50,51,53,50,50,53,52,53,64,69,68,65,80,120